Protein AF-A0A7D9L7Z2-F1 (afdb_monomer)

Structure (mmCIF, N/CA/C/O backbone):
data_AF-A0A7D9L7Z2-F1
#
_entry.id   AF-A0A7D9L7Z2-F1
#
loop_
_atom_site.group_PDB
_atom_site.id
_atom_site.type_symbol
_atom_site.label_atom_id
_atom_site.label_alt_id
_atom_site.label_comp_id
_atom_site.label_asym_id
_atom_site.label_entity_id
_atom_site.label_seq_id
_atom_site.pdbx_PDB_ins_code
_atom_site.Cartn_x
_atom_site.Cartn_y
_atom_site.Cartn_z
_atom_site.occupancy
_atom_site.B_iso_or_equiv
_atom_site.auth_seq_id
_atom_site.auth_comp_id
_atom_site.auth_asym_id
_atom_site.auth_atom_id
_atom_site.pdbx_PDB_model_num
ATOM 1 N N . MET A 1 1 ? 22.875 21.303 15.579 1.00 35.09 1 MET A N 1
ATOM 2 C CA . MET A 1 1 ? 21.428 21.512 15.367 1.00 35.09 1 MET A CA 1
ATOM 3 C C . MET A 1 1 ? 21.278 22.725 14.475 1.00 35.09 1 MET A C 1
ATOM 5 O O . MET A 1 1 ? 21.420 23.840 14.956 1.00 35.09 1 MET A O 1
ATOM 9 N N . THR A 1 2 ? 21.078 22.520 13.179 1.00 34.00 2 THR A N 1
ATOM 10 C CA . THR A 1 2 ? 20.912 23.630 12.236 1.00 34.00 2 THR A CA 1
ATOM 11 C C . THR A 1 2 ? 19.645 23.336 11.456 1.00 34.00 2 THR A C 1
ATOM 13 O O . THR A 1 2 ? 19.626 22.462 10.597 1.00 34.00 2 THR A O 1
ATOM 16 N N . GLY A 1 3 ? 18.554 23.972 11.881 1.00 37.78 3 GLY A N 1
ATOM 17 C CA . GLY A 1 3 ? 17.238 23.815 11.277 1.00 37.78 3 GLY A CA 1
ATOM 18 C C . GLY A 1 3 ? 17.147 24.556 9.948 1.00 37.78 3 GLY A C 1
ATOM 19 O O . GLY A 1 3 ? 17.642 25.677 9.816 1.00 37.78 3 GLY A O 1
ATOM 20 N N . CYS A 1 4 ? 16.482 23.945 8.972 1.00 34.59 4 CYS A N 1
ATOM 21 C CA . CYS A 1 4 ? 16.077 24.620 7.747 1.00 34.59 4 CYS A CA 1
ATOM 22 C C . CYS A 1 4 ? 14.841 25.483 8.037 1.00 34.59 4 CYS A C 1
ATOM 24 O O . CYS A 1 4 ? 13.810 24.984 8.482 1.00 34.59 4 CYS A O 1
ATOM 26 N N . ARG A 1 5 ? 14.951 26.793 7.794 1.00 38.19 5 ARG A N 1
ATOM 27 C CA . ARG A 1 5 ? 13.814 27.720 7.757 1.00 38.19 5 ARG A CA 1
ATOM 28 C C . ARG A 1 5 ? 13.216 27.714 6.350 1.00 38.19 5 ARG A C 1
ATOM 30 O O . ARG A 1 5 ? 13.939 27.985 5.396 1.00 38.19 5 ARG A O 1
ATOM 37 N N . CYS A 1 6 ? 11.907 27.502 6.230 1.00 38.59 6 CYS A N 1
ATOM 38 C CA . CYS A 1 6 ? 11.168 27.855 5.017 1.00 38.59 6 CYS A CA 1
ATOM 39 C C . CYS A 1 6 ? 10.891 29.365 5.013 1.00 38.59 6 CYS A C 1
ATOM 41 O O . CYS A 1 6 ? 10.241 29.894 5.915 1.00 38.59 6 CYS A O 1
ATOM 43 N N . GLY A 1 7 ? 11.437 30.062 4.015 1.00 36.97 7 GLY A N 1
ATOM 44 C CA . GLY A 1 7 ? 11.162 31.468 3.737 1.00 36.97 7 GLY A CA 1
ATOM 45 C C . GLY A 1 7 ? 9.843 31.643 2.981 1.00 36.97 7 GLY A C 1
ATOM 46 O O . GLY A 1 7 ? 9.489 30.834 2.131 1.00 36.97 7 GLY A O 1
ATOM 47 N N . SER A 1 8 ? 9.129 32.711 3.329 1.00 38.28 8 SER A N 1
ATOM 48 C CA . SER A 1 8 ? 7.791 33.082 2.860 1.00 38.28 8 SER A CA 1
ATOM 49 C C . SER A 1 8 ? 7.693 33.248 1.334 1.00 38.28 8 SER A C 1
ATOM 51 O O . SER A 1 8 ? 8.511 33.945 0.728 1.00 38.28 8 SER A O 1
ATOM 53 N N . ALA A 1 9 ? 6.667 32.646 0.723 1.00 42.50 9 ALA A N 1
ATOM 54 C CA . ALA A 1 9 ? 6.388 32.716 -0.708 1.00 42.50 9 ALA A CA 1
ATOM 55 C C . ALA A 1 9 ? 5.864 34.107 -1.105 1.00 42.50 9 ALA A C 1
ATOM 57 O O . ALA A 1 9 ? 4.805 34.540 -0.651 1.00 42.50 9 ALA A O 1
ATOM 58 N N . LYS A 1 10 ? 6.584 34.807 -1.989 1.00 42.03 10 LYS A N 1
ATOM 59 C CA . LYS A 1 10 ? 6.021 35.924 -2.758 1.00 42.03 10 LYS A CA 1
ATOM 60 C C . LYS A 1 10 ? 5.568 35.387 -4.108 1.00 42.03 10 LYS A C 1
ATOM 62 O O . LYS A 1 10 ? 6.365 34.800 -4.835 1.00 42.03 10 LYS A O 1
ATOM 67 N N . GLY A 1 11 ? 4.280 35.568 -4.392 1.00 48.88 11 GLY A N 1
ATOM 68 C CA . GLY A 1 11 ? 3.628 35.098 -5.607 1.00 48.88 11 GLY A CA 1
ATOM 69 C C . GLY A 1 11 ? 4.316 35.625 -6.860 1.00 48.88 11 GLY A C 1
ATOM 70 O O . GLY A 1 11 ? 4.464 36.834 -7.037 1.00 48.88 11 GLY A O 1
ATOM 71 N N . LEU A 1 12 ? 4.713 34.696 -7.724 1.00 37.06 12 LEU A N 1
ATOM 72 C CA . LEU A 1 12 ? 5.156 34.972 -9.078 1.00 37.06 12 LEU A CA 1
ATOM 73 C C . LEU A 1 12 ? 4.283 34.127 -10.004 1.00 37.06 12 LEU A C 1
ATOM 75 O O . LEU A 1 12 ? 4.432 32.910 -10.085 1.00 37.06 12 LEU A O 1
ATOM 79 N N . THR A 1 13 ? 3.312 34.769 -10.648 1.00 49.19 13 THR A N 1
ATOM 80 C CA . THR A 1 13 ? 2.509 34.164 -11.713 1.00 49.19 13 THR A CA 1
ATOM 81 C C . THR A 1 13 ? 3.434 33.808 -12.874 1.00 49.19 13 THR A C 1
ATOM 83 O O . THR A 1 13 ? 3.922 34.702 -13.566 1.00 49.19 13 THR A O 1
ATOM 86 N N . LEU A 1 14 ? 3.701 32.513 -13.059 1.00 42.62 14 LEU A N 1
ATOM 87 C CA . LEU A 1 14 ? 4.514 31.970 -14.148 1.00 42.62 14 LEU A CA 1
ATOM 88 C C . LEU A 1 14 ? 3.607 31.275 -15.18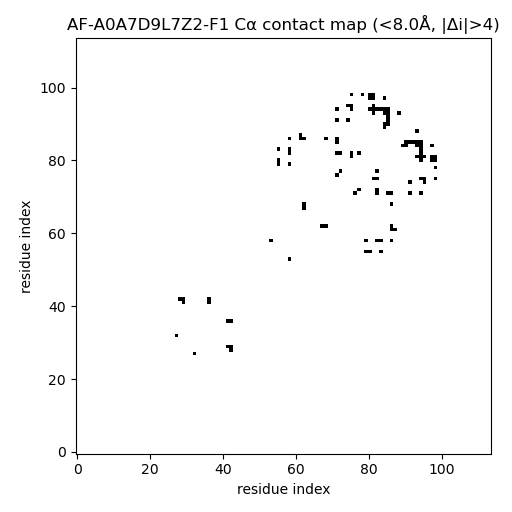3 1.00 42.62 14 LEU A C 1
ATOM 90 O O . LEU A 1 14 ? 2.632 30.628 -14.796 1.00 42.62 14 LEU A O 1
ATOM 94 N N . PRO A 1 15 ? 3.886 31.433 -16.491 1.00 42.53 15 PRO A N 1
ATOM 95 C CA . PRO A 1 15 ? 3.057 30.899 -17.567 1.00 42.53 15 PRO A CA 1
ATOM 96 C C . PRO A 1 15 ? 3.027 29.362 -17.563 1.00 42.53 15 PRO A C 1
ATOM 98 O O . PRO A 1 15 ? 3.997 28.699 -17.198 1.00 42.53 15 PRO A O 1
ATOM 101 N N . ILE A 1 16 ? 1.893 28.819 -18.013 1.00 50.72 16 ILE A N 1
ATOM 102 C CA . ILE A 1 16 ? 1.424 27.422 -17.896 1.00 50.72 16 ILE A CA 1
ATOM 103 C C . ILE A 1 16 ? 2.391 26.378 -18.511 1.00 50.72 16 ILE A C 1
ATOM 105 O O . ILE A 1 16 ? 2.262 25.183 -18.276 1.00 50.72 16 ILE A O 1
ATOM 109 N N . THR A 1 17 ? 3.430 26.794 -19.238 1.00 44.72 17 THR A N 1
ATOM 110 C CA . THR A 1 17 ? 4.482 25.901 -19.756 1.00 44.72 17 THR A CA 1
ATOM 111 C C . THR A 1 17 ? 5.484 25.424 -18.694 1.00 44.72 17 THR A C 1
ATOM 113 O O . THR A 1 17 ? 6.249 24.501 -18.960 1.00 44.72 17 THR A O 1
ATOM 116 N N . LEU A 1 18 ? 5.499 26.015 -17.491 1.00 43.41 18 LEU A N 1
ATOM 117 C CA . LEU A 1 18 ? 6.440 25.665 -16.414 1.00 43.41 18 LEU A CA 1
ATOM 118 C C . LEU A 1 18 ? 5.965 24.512 -15.506 1.00 43.41 18 LEU A C 1
ATOM 120 O O . LEU A 1 18 ? 6.630 24.193 -14.525 1.00 43.41 18 LEU A O 1
ATOM 124 N N . SER A 1 19 ? 4.837 23.863 -15.797 1.00 43.66 19 SER A N 1
ATOM 125 C CA . SER A 1 19 ? 4.368 22.727 -14.986 1.00 43.66 19 SER A CA 1
ATOM 126 C C . SER A 1 19 ? 5.223 21.467 -15.177 1.00 43.66 19 SER A C 1
ATOM 128 O O . SER A 1 19 ? 5.326 20.654 -14.266 1.00 43.66 19 SER A O 1
ATOM 130 N N . VAL A 1 20 ? 5.882 21.316 -16.332 1.00 43.09 20 VAL A N 1
ATOM 131 C CA . VAL A 1 20 ? 6.665 20.108 -16.663 1.00 43.09 20 VAL A CA 1
ATOM 132 C C . VAL A 1 20 ? 8.081 20.149 -16.070 1.00 43.09 20 VAL A C 1
ATOM 134 O O . VAL A 1 20 ? 8.654 19.115 -15.741 1.00 43.09 20 VAL A O 1
ATOM 137 N N . GLN A 1 21 ? 8.653 21.340 -15.865 1.00 44.97 21 GLN A N 1
ATOM 138 C CA . GLN A 1 21 ? 10.061 21.473 -15.469 1.00 44.97 21 GLN A CA 1
ATOM 139 C C . GLN A 1 21 ? 10.317 21.172 -13.980 1.00 44.97 21 GLN A C 1
ATOM 141 O O . GLN A 1 21 ? 11.461 20.927 -13.598 1.00 44.97 21 GLN A O 1
ATOM 146 N N . LEU A 1 22 ? 9.278 21.162 -13.137 1.00 46.09 22 LEU A N 1
ATOM 147 C CA . LEU A 1 22 ? 9.422 20.897 -11.700 1.00 46.09 22 LEU A CA 1
ATOM 148 C C . LEU A 1 22 ? 9.506 19.392 -11.364 1.00 46.09 22 LEU A C 1
ATOM 150 O O . LEU A 1 22 ? 9.950 19.042 -10.275 1.00 46.09 22 LEU A O 1
ATOM 154 N N . MET A 1 23 ? 9.158 18.502 -12.301 1.00 49.66 23 MET A N 1
ATOM 155 C CA . MET A 1 23 ? 9.101 17.048 -12.067 1.00 49.66 23 MET A CA 1
ATOM 156 C C . MET A 1 23 ? 10.459 16.332 -12.214 1.00 49.66 23 MET A C 1
ATOM 158 O O . MET A 1 23 ? 10.597 15.182 -11.813 1.00 49.66 23 MET A O 1
ATOM 162 N N . LEU A 1 24 ? 11.494 16.994 -12.748 1.00 55.66 24 LEU A N 1
ATOM 163 C CA . LEU A 1 24 ? 12.791 16.356 -13.041 1.00 55.66 24 LEU A CA 1
ATOM 164 C C . LEU A 1 24 ? 13.822 16.431 -11.902 1.00 55.66 24 LEU A C 1
ATOM 166 O O . LEU A 1 24 ? 14.843 15.752 -11.964 1.00 55.66 24 LEU A O 1
ATOM 170 N N . ALA A 1 25 ? 13.588 17.225 -10.854 1.00 58.09 25 ALA A N 1
ATOM 171 C CA . ALA A 1 25 ? 14.572 17.411 -9.780 1.00 58.09 25 ALA A CA 1
ATOM 172 C C . ALA A 1 25 ? 14.662 16.226 -8.791 1.00 58.09 25 ALA A C 1
ATOM 174 O O . ALA A 1 25 ? 15.616 16.155 -8.019 1.00 58.09 25 ALA A O 1
ATOM 175 N N . GLY A 1 26 ? 13.687 15.308 -8.802 1.00 58.22 26 GLY A N 1
ATOM 176 C CA . GLY A 1 26 ? 13.651 14.120 -7.935 1.00 58.22 26 GLY A CA 1
ATOM 177 C C . GLY A 1 26 ? 14.171 12.833 -8.584 1.00 58.22 26 GLY A C 1
ATOM 178 O O . GLY A 1 26 ? 14.243 11.802 -7.919 1.00 58.22 26 GLY A O 1
ATOM 179 N N . ILE A 1 27 ? 14.524 12.872 -9.871 1.00 67.00 27 ILE A N 1
ATOM 180 C CA . ILE A 1 27 ? 14.927 11.688 -10.630 1.00 67.00 27 ILE A CA 1
ATOM 181 C C . ILE A 1 27 ? 16.422 11.416 -10.404 1.00 67.00 27 ILE A C 1
ATOM 183 O O . ILE A 1 27 ? 17.270 12.272 -10.652 1.00 67.00 27 ILE A O 1
ATOM 187 N N . VAL A 1 28 ? 16.761 10.215 -9.927 1.00 68.31 28 VAL A N 1
ATOM 188 C CA . VAL A 1 28 ? 18.157 9.808 -9.701 1.00 68.31 28 VAL A CA 1
ATOM 189 C C . VAL A 1 28 ? 18.774 9.297 -11.003 1.00 68.31 28 VAL A C 1
ATOM 191 O O . VAL A 1 28 ? 18.259 8.372 -11.618 1.00 68.31 28 VAL A O 1
ATOM 194 N N . GLU A 1 29 ? 19.911 9.861 -11.407 1.00 69.62 29 GLU A N 1
ATOM 195 C CA . GLU A 1 29 ? 20.669 9.386 -12.571 1.00 69.62 29 GLU A CA 1
ATOM 196 C C . GLU A 1 29 ? 21.353 8.035 -12.298 1.00 69.62 29 GLU A C 1
ATOM 198 O O . GLU A 1 29 ? 21.818 7.766 -11.186 1.00 69.62 29 GLU A O 1
ATOM 203 N N . ARG A 1 30 ? 21.511 7.206 -13.342 1.00 66.50 30 ARG A N 1
ATOM 204 C CA . ARG A 1 30 ? 22.135 5.868 -13.272 1.00 66.50 30 ARG A CA 1
ATOM 205 C C . ARG A 1 30 ? 23.490 5.841 -12.542 1.00 66.50 30 ARG A C 1
ATOM 207 O O . ARG A 1 30 ? 23.795 4.874 -11.858 1.00 66.50 30 ARG A O 1
ATOM 214 N N . ASN A 1 31 ? 24.317 6.873 -12.693 1.00 71.75 31 ASN A N 1
ATOM 215 C CA . ASN A 1 31 ? 25.647 6.957 -12.070 1.00 71.75 31 ASN A CA 1
ATOM 216 C C . ASN A 1 31 ? 25.633 7.521 -10.635 1.00 71.75 31 ASN A C 1
ATOM 218 O O . ASN A 1 31 ? 26.686 7.585 -10.005 1.00 71.75 31 ASN A O 1
ATOM 222 N N . LYS A 1 32 ? 24.468 7.942 -10.129 1.00 74.50 32 LYS A N 1
ATOM 223 C CA . LYS A 1 32 ? 24.270 8.494 -8.777 1.00 74.50 32 LYS A CA 1
ATOM 224 C C . LYS A 1 32 ? 23.402 7.600 -7.890 1.00 74.50 32 LYS A C 1
ATOM 226 O O . LYS A 1 32 ? 23.285 7.865 -6.697 1.00 74.50 32 LYS A O 1
ATOM 231 N N . THR A 1 33 ? 22.787 6.561 -8.453 1.00 72.94 33 THR A N 1
ATOM 232 C CA . THR A 1 33 ? 21.989 5.592 -7.697 1.00 72.94 33 THR A CA 1
ATOM 233 C C . THR A 1 33 ? 22.877 4.598 -6.944 1.00 72.94 33 THR A C 1
ATOM 235 O O . THR A 1 33 ? 23.866 4.099 -7.474 1.00 72.94 33 THR A O 1
ATOM 238 N N . LEU A 1 34 ? 22.503 4.309 -5.692 1.00 83.31 34 LEU A N 1
ATOM 239 C CA . LEU A 1 34 ? 23.123 3.280 -4.850 1.00 83.31 34 LEU A CA 1
ATOM 240 C C . LEU A 1 34 ? 22.638 1.860 -5.214 1.00 83.31 34 LEU A C 1
ATOM 242 O O . LEU A 1 34 ? 23.172 0.872 -4.711 1.00 83.31 34 LEU A O 1
ATOM 246 N N . PHE A 1 35 ? 21.613 1.743 -6.064 1.00 81.31 35 PHE A N 1
ATOM 247 C CA . PHE A 1 35 ? 21.025 0.459 -6.429 1.00 81.31 35 PHE A CA 1
ATOM 248 C C . PHE A 1 35 ? 21.951 -0.339 -7.352 1.00 81.31 35 PHE A C 1
ATOM 250 O O . PHE A 1 35 ? 22.520 0.184 -8.311 1.00 81.31 35 PHE A O 1
ATOM 257 N N . THR A 1 36 ? 22.070 -1.635 -7.064 1.00 85.06 36 THR A N 1
ATOM 258 C CA . THR A 1 36 ? 22.733 -2.611 -7.934 1.00 85.06 36 THR A CA 1
ATOM 259 C C . THR A 1 36 ? 21.667 -3.443 -8.634 1.00 85.06 36 THR A C 1
ATOM 261 O O . THR A 1 36 ? 20.656 -3.801 -8.030 1.00 85.06 36 THR A O 1
ATOM 264 N N . TYR A 1 37 ? 21.877 -3.720 -9.917 1.00 84.62 37 TYR A N 1
ATOM 265 C CA . 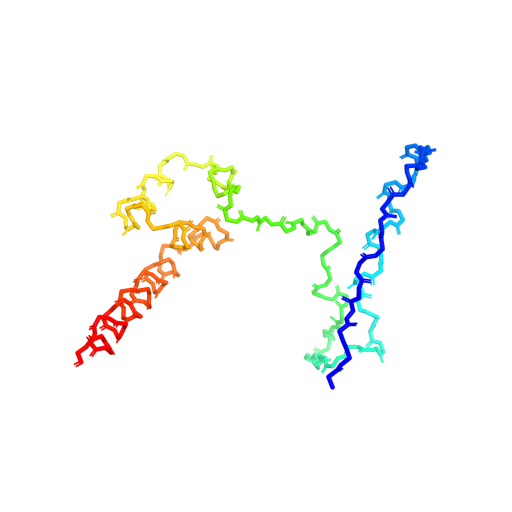TYR A 1 37 ? 20.901 -4.393 -10.773 1.00 84.62 37 TYR A CA 1
ATOM 266 C C . TYR A 1 37 ? 21.409 -5.771 -11.181 1.00 84.62 37 TYR A C 1
ATOM 268 O O . TYR A 1 37 ? 22.618 -6.031 -11.160 1.00 84.62 37 TYR A O 1
ATOM 276 N N . ARG A 1 38 ? 20.492 -6.669 -11.557 1.00 91.25 38 ARG A N 1
ATOM 277 C CA . ARG A 1 38 ? 20.888 -7.964 -12.113 1.00 91.25 38 ARG A CA 1
ATOM 278 C C . ARG A 1 38 ? 21.538 -7.765 -13.479 1.00 91.25 38 ARG A C 1
ATOM 280 O O . ARG A 1 38 ? 21.419 -6.720 -14.116 1.00 91.25 38 ARG A O 1
ATOM 287 N N . ILE A 1 39 ? 22.231 -8.796 -13.948 1.00 91.88 39 ILE A N 1
ATOM 288 C CA . ILE A 1 39 ? 22.822 -8.792 -15.288 1.00 91.88 39 ILE A CA 1
ATOM 289 C C . ILE A 1 39 ? 21.711 -8.582 -16.324 1.00 91.88 39 ILE A C 1
ATOM 291 O O . ILE A 1 39 ? 20.747 -9.340 -16.358 1.00 91.88 39 ILE A O 1
ATOM 295 N N . GLY A 1 40 ? 21.874 -7.562 -17.168 1.00 90.88 40 GLY A N 1
ATOM 296 C CA . GLY A 1 40 ? 20.897 -7.185 -18.193 1.00 90.88 40 GLY A CA 1
ATOM 297 C C . GLY A 1 40 ? 19.831 -6.188 -17.729 1.00 90.88 40 GLY A C 1
ATOM 298 O O . GLY A 1 40 ? 19.123 -5.651 -18.574 1.00 90.88 40 GLY A O 1
ATOM 299 N N . GLU A 1 41 ? 19.750 -5.887 -16.432 1.00 89.75 41 GLU A N 1
ATOM 300 C CA . GLU A 1 41 ? 18.872 -4.853 -15.882 1.00 89.75 41 GLU A CA 1
ATOM 301 C C . GLU A 1 41 ? 19.658 -3.565 -15.605 1.00 89.75 41 GLU A C 1
ATOM 303 O O . GLU A 1 41 ? 20.867 -3.572 -15.349 1.00 89.75 41 GLU A O 1
ATOM 308 N N . SER A 1 42 ? 18.969 -2.431 -15.655 1.00 85.56 42 SER A N 1
ATOM 309 C CA . SER A 1 42 ? 19.535 -1.128 -15.321 1.00 85.56 42 SER A CA 1
ATOM 310 C C . SER A 1 42 ? 18.492 -0.248 -14.639 1.00 85.56 42 SER A C 1
ATOM 312 O O . SER A 1 42 ? 17.335 -0.628 -14.492 1.00 85.56 42 SER A O 1
ATOM 314 N N . TYR A 1 43 ? 18.900 0.964 -14.269 1.00 84.06 43 TYR A N 1
ATOM 315 C CA . TYR A 1 43 ? 17.988 2.029 -13.856 1.00 84.06 43 TYR A CA 1
ATOM 316 C C . TYR A 1 43 ? 16.766 2.170 -14.785 1.00 84.06 43 TYR A C 1
ATOM 318 O O . TYR A 1 43 ? 15.641 2.262 -14.306 1.00 84.06 43 TYR A O 1
ATOM 326 N N . ASP A 1 44 ? 16.977 2.098 -16.101 1.00 86.69 44 ASP A N 1
ATOM 327 C CA . ASP A 1 44 ? 15.908 2.257 -17.092 1.00 86.69 44 ASP A CA 1
ATOM 328 C C . ASP A 1 44 ? 14.908 1.089 -17.072 1.00 86.69 44 ASP A C 1
ATOM 330 O O . ASP A 1 44 ? 13.784 1.239 -17.532 1.00 86.69 44 ASP A O 1
ATOM 334 N N . SER A 1 45 ? 15.288 -0.070 -16.522 1.00 89.12 45 SER A N 1
ATOM 335 C CA . SER A 1 45 ? 14.394 -1.227 -16.368 1.00 89.12 45 SER A CA 1
ATOM 336 C C . SER A 1 45 ? 13.328 -1.026 -15.289 1.00 89.12 45 SER A C 1
ATOM 338 O O . SER A 1 45 ? 12.335 -1.747 -15.282 1.00 89.12 45 SER A O 1
ATOM 340 N N . PHE A 1 46 ? 13.540 -0.077 -14.375 1.00 86.44 46 PHE A N 1
ATOM 341 C CA . PHE A 1 46 ? 12.651 0.199 -13.242 1.00 8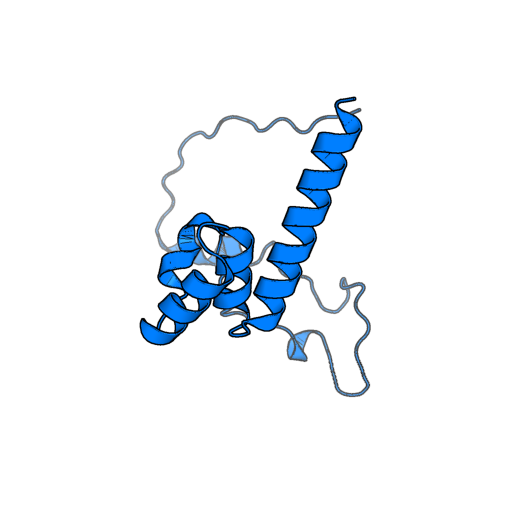6.44 46 PHE A CA 1
ATOM 342 C C . PHE A 1 46 ? 12.149 1.647 -13.226 1.00 86.44 46 PHE A C 1
ATOM 344 O O . PHE A 1 46 ? 11.430 2.036 -12.308 1.00 86.44 46 PHE A O 1
ATOM 351 N N . LEU A 1 47 ? 12.544 2.452 -14.215 1.00 86.19 47 LEU A N 1
ATOM 352 C CA . LEU A 1 47 ? 12.064 3.812 -14.373 1.00 86.19 47 LEU A CA 1
ATOM 353 C C . LEU A 1 47 ? 10.673 3.792 -15.006 1.00 86.19 47 LEU A C 1
ATOM 355 O O . LEU A 1 47 ? 10.519 3.415 -16.164 1.00 86.19 47 LEU A O 1
ATOM 359 N N . ASP A 1 48 ? 9.693 4.279 -14.259 1.00 87.19 48 ASP A N 1
ATOM 360 C CA . ASP A 1 48 ? 8.370 4.609 -14.771 1.00 87.19 48 ASP A CA 1
ATOM 361 C C . ASP A 1 48 ? 8.195 6.131 -14.709 1.00 87.19 48 ASP A C 1
ATOM 363 O O . ASP A 1 48 ? 8.136 6.718 -13.627 1.00 87.19 48 ASP A O 1
ATOM 367 N N . LEU A 1 49 ? 8.196 6.778 -15.877 1.00 87.38 49 LEU A N 1
ATOM 368 C CA . LEU A 1 49 ? 8.056 8.233 -15.993 1.00 87.38 49 LEU A CA 1
ATOM 369 C C . LEU A 1 49 ? 6.610 8.706 -15.812 1.00 87.38 49 LEU A C 1
ATOM 371 O O . LEU A 1 49 ? 6.401 9.884 -15.528 1.00 87.38 49 LEU A O 1
ATOM 375 N N . ASP A 1 50 ? 5.643 7.802 -15.956 1.00 87.81 50 ASP A N 1
ATOM 376 C CA . ASP A 1 50 ? 4.219 8.097 -15.809 1.00 87.81 50 ASP A CA 1
ATOM 377 C C . ASP A 1 50 ? 3.725 7.800 -14.382 1.00 87.81 50 ASP A C 1
ATOM 379 O O . ASP A 1 50 ? 2.563 8.053 -14.044 1.00 87.81 50 ASP A O 1
ATOM 383 N N . PHE A 1 51 ? 4.616 7.306 -13.513 1.00 84.38 51 PHE A N 1
ATOM 384 C CA . PHE A 1 51 ? 4.311 7.046 -12.115 1.00 84.38 51 PHE A CA 1
ATOM 385 C C . PHE A 1 51 ? 3.837 8.320 -11.410 1.00 84.38 51 PHE A C 1
ATOM 387 O O . PHE A 1 51 ? 4.581 9.288 -11.230 1.00 84.38 51 PHE A O 1
ATOM 394 N N . THR A 1 52 ? 2.590 8.286 -10.948 1.00 83.50 52 THR A N 1
ATOM 395 C CA . THR A 1 52 ? 1.987 9.350 -10.147 1.00 83.50 52 THR A CA 1
ATOM 396 C C . THR A 1 52 ? 1.768 8.821 -8.731 1.00 83.50 52 THR A C 1
ATOM 398 O O . THR A 1 52 ? 1.015 7.860 -8.562 1.00 83.50 52 THR A O 1
ATOM 401 N N . PRO A 1 53 ? 2.422 9.396 -7.705 1.00 83.38 53 PRO A N 1
ATOM 402 C CA . PRO A 1 53 ? 2.215 8.967 -6.331 1.00 83.38 53 PRO A CA 1
ATOM 403 C C . PRO A 1 53 ? 0.785 9.284 -5.898 1.00 83.38 53 PRO A C 1
ATOM 405 O O . PRO A 1 53 ? 0.264 10.354 -6.206 1.00 83.38 53 PRO A O 1
ATOM 408 N N . VAL A 1 54 ? 0.184 8.363 -5.150 1.00 87.81 54 VAL A N 1
ATOM 409 C CA . VAL A 1 54 ? -1.146 8.540 -4.564 1.00 87.81 54 VAL A CA 1
ATOM 410 C C . VAL A 1 54 ? -1.022 8.511 -3.050 1.00 87.81 54 VAL A C 1
ATOM 412 O O . VAL A 1 54 ? -0.210 7.765 -2.497 1.00 87.81 54 VAL A O 1
ATOM 415 N N . PHE A 1 55 ? -1.804 9.349 -2.380 1.00 89.50 55 PHE A N 1
ATOM 416 C CA . PHE A 1 55 ? -1.749 9.533 -0.935 1.00 89.50 55 PHE A CA 1
ATOM 417 C C . PHE A 1 55 ? -2.962 8.906 -0.232 1.00 89.50 55 PHE A C 1
ATOM 419 O O . PHE A 1 55 ? -3.982 8.589 -0.843 1.00 89.50 55 PHE A O 1
ATOM 426 N N . LEU A 1 56 ? -2.849 8.711 1.084 1.00 89.88 56 LEU A N 1
ATOM 427 C CA . LEU A 1 56 ? -3.869 8.065 1.925 1.00 89.88 56 LEU A CA 1
ATOM 428 C C . LEU A 1 56 ? -5.241 8.758 1.885 1.00 89.88 56 LEU A C 1
ATOM 430 O O . LEU A 1 56 ? -6.285 8.117 2.054 1.00 89.88 56 LEU A O 1
ATOM 434 N N . ASP A 1 57 ? -5.275 10.068 1.676 1.00 89.06 57 ASP A N 1
ATOM 435 C CA . ASP A 1 57 ? -6.506 10.837 1.521 1.00 89.06 57 ASP A CA 1
ATOM 436 C C . ASP A 1 57 ? -7.231 10.564 0.200 1.00 89.06 57 ASP A C 1
ATOM 438 O O . ASP A 1 57 ? -8.455 10.677 0.148 1.00 89.06 57 ASP A O 1
ATOM 442 N N . GLU A 1 58 ? -6.510 10.080 -0.806 1.00 87.69 58 GLU A N 1
ATOM 443 C CA . GLU A 1 58 ? -7.024 9.731 -2.129 1.00 87.69 58 GLU A CA 1
ATOM 444 C C . GLU A 1 58 ? -7.435 8.252 -2.246 1.00 87.69 58 GLU A C 1
ATOM 446 O O . GLU A 1 58 ? -7.884 7.821 -3.299 1.00 87.69 58 GLU A O 1
ATOM 451 N N . THR A 1 59 ? -7.369 7.463 -1.166 1.00 86.31 59 THR A N 1
ATOM 452 C CA . THR A 1 59 ? -7.643 6.007 -1.183 1.00 86.31 59 THR A CA 1
ATOM 453 C C . THR A 1 59 ? -8.947 5.613 -1.893 1.00 86.31 59 THR A C 1
ATOM 455 O O . THR A 1 59 ? -8.998 4.599 -2.582 1.00 86.31 59 THR A O 1
ATOM 458 N N . ALA A 1 60 ? -10.009 6.411 -1.762 1.00 81.88 60 ALA A N 1
ATOM 459 C CA . ALA A 1 60 ? -11.295 6.111 -2.392 1.00 81.88 60 ALA A CA 1
ATOM 460 C C . ALA A 1 60 ? -11.248 6.157 -3.933 1.00 81.88 60 ALA A C 1
ATOM 462 O O . ALA A 1 60 ? -12.012 5.448 -4.578 1.00 81.88 60 ALA A O 1
ATOM 463 N N . SER A 1 61 ? -10.362 6.961 -4.533 1.00 87.69 61 SER A N 1
ATOM 464 C CA . SER A 1 61 ? -10.227 7.051 -5.995 1.00 87.69 61 SER A CA 1
ATOM 465 C C . SER A 1 61 ? -9.444 5.878 -6.595 1.00 87.69 61 SER A C 1
ATOM 467 O O . SER A 1 61 ? -9.519 5.645 -7.801 1.00 87.69 61 SER A O 1
ATOM 469 N N . LEU A 1 62 ? -8.722 5.122 -5.760 1.00 89.19 62 LEU A N 1
ATOM 470 C CA . LEU A 1 62 ? -7.919 3.973 -6.176 1.00 89.19 62 LEU A CA 1
ATOM 471 C C . LEU A 1 62 ? -8.76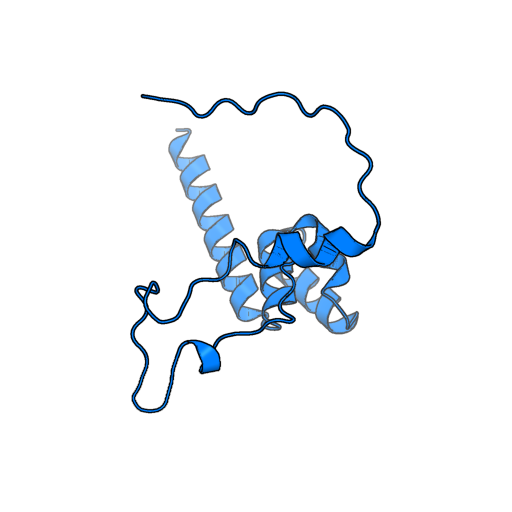3 2.724 -6.459 1.00 89.19 62 LEU A C 1
ATOM 473 O O . LEU A 1 62 ? -8.356 1.854 -7.231 1.00 89.19 62 LEU A O 1
ATOM 477 N N . PHE A 1 63 ? -9.954 2.625 -5.866 1.00 89.81 63 PHE A N 1
ATOM 478 C CA . PHE A 1 63 ? -10.857 1.509 -6.109 1.00 89.81 63 PHE A CA 1
ATOM 479 C C . PHE A 1 63 ? -11.649 1.720 -7.401 1.00 89.81 63 PHE A C 1
ATOM 481 O O . PHE A 1 63 ? -12.655 2.420 -7.448 1.00 89.81 63 PHE A O 1
ATOM 488 N N . SER A 1 64 ? -11.214 1.059 -8.472 1.00 83.50 64 SER A N 1
ATOM 489 C CA . SER A 1 64 ? -11.933 1.050 -9.755 1.00 83.50 64 SER A CA 1
ATOM 490 C C . SER A 1 64 ? -13.118 0.074 -9.791 1.00 83.50 64 SER A C 1
ATOM 492 O O . SER A 1 64 ? -13.982 0.178 -10.661 1.00 83.50 64 SER A O 1
ATOM 494 N N . ASN A 1 65 ? -13.175 -0.878 -8.854 1.00 91.44 65 ASN A N 1
ATOM 495 C CA . ASN A 1 65 ? -14.199 -1.916 -8.772 1.00 91.44 65 ASN A CA 1
ATOM 496 C C . ASN A 1 65 ? -14.888 -1.877 -7.402 1.00 91.44 65 ASN A C 1
ATOM 498 O O . ASN A 1 65 ? -14.257 -2.143 -6.381 1.00 91.44 65 ASN A O 1
ATOM 502 N N . SER A 1 66 ? -16.197 -1.621 -7.398 1.00 91.19 66 SER A N 1
ATOM 503 C CA . SER A 1 66 ? -17.004 -1.518 -6.175 1.00 91.19 66 SER A CA 1
ATOM 504 C C . SER A 1 66 ? -17.098 -2.822 -5.379 1.00 91.19 66 SER A C 1
ATOM 506 O O . SER A 1 66 ? -17.249 -2.790 -4.163 1.00 91.19 66 SER A O 1
ATOM 508 N N . THR A 1 67 ? -16.993 -3.978 -6.040 1.00 94.56 67 THR A N 1
ATOM 509 C CA . THR A 1 67 ? -16.984 -5.283 -5.362 1.00 94.56 67 THR A CA 1
ATOM 510 C C . THR A 1 67 ? -15.673 -5.482 -4.610 1.00 94.56 67 THR A C 1
ATOM 512 O O . THR A 1 67 ? -15.688 -5.899 -3.457 1.00 94.56 67 THR A O 1
ATOM 515 N N . PHE A 1 68 ? -14.547 -5.127 -5.234 1.00 94.38 68 PHE A N 1
ATOM 516 C CA . PHE A 1 68 ? -13.236 -5.211 -4.590 1.00 94.38 68 PHE A CA 1
ATOM 517 C C . PHE A 1 68 ? -13.086 -4.186 -3.459 1.00 94.38 68 PHE A C 1
ATOM 519 O O . PHE A 1 68 ? -12.516 -4.489 -2.417 1.00 94.38 68 PHE A O 1
ATOM 526 N N . GLU A 1 69 ? -13.658 -2.991 -3.626 1.00 94.62 69 GLU A N 1
ATOM 527 C CA . GLU A 1 69 ? -13.742 -2.002 -2.549 1.00 94.62 69 GLU A CA 1
ATOM 528 C C . GLU A 1 69 ? -14.519 -2.537 -1.343 1.00 94.62 69 GLU A C 1
ATOM 530 O O . GLU A 1 69 ? -14.113 -2.330 -0.200 1.00 94.62 69 GLU A O 1
ATOM 535 N N . GLN A 1 70 ? -15.631 -3.236 -1.584 1.00 96.00 70 GLN A N 1
ATOM 536 C CA . GLN A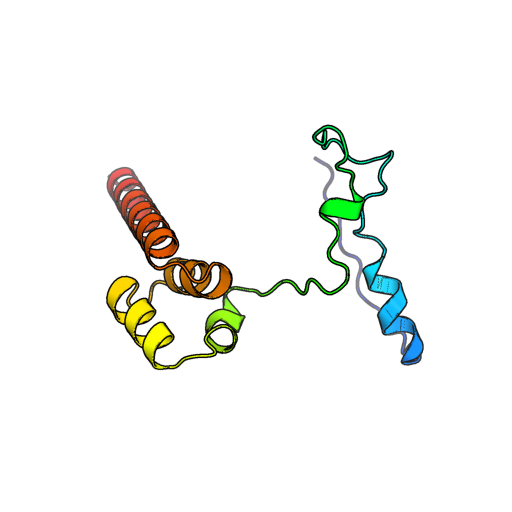 1 70 ? -16.416 -3.815 -0.503 1.00 96.00 70 GLN A CA 1
ATOM 537 C C . GLN A 1 70 ? -15.663 -4.951 0.197 1.00 96.00 70 GLN A C 1
ATOM 539 O O . GLN A 1 70 ? -15.637 -4.975 1.420 1.00 96.00 70 GLN A O 1
ATOM 544 N N . GLU A 1 71 ? -14.980 -5.824 -0.547 1.00 95.69 71 GLU A N 1
ATOM 545 C CA . GLU A 1 71 ? -14.116 -6.862 0.037 1.00 95.69 71 GLU A CA 1
ATOM 546 C C . GLU A 1 71 ? -13.022 -6.245 0.923 1.00 95.69 71 GLU A C 1
ATOM 548 O O . GLU A 1 71 ? -12.800 -6.682 2.052 1.00 95.69 71 GLU A O 1
ATOM 553 N N . ALA A 1 72 ? -12.381 -5.174 0.449 1.00 96.62 72 ALA A N 1
ATOM 554 C CA . ALA A 1 72 ? -11.384 -4.447 1.224 1.00 96.62 72 ALA A CA 1
ATOM 555 C C . ALA A 1 72 ? -11.980 -3.860 2.515 1.00 96.62 72 ALA A C 1
ATOM 557 O O . ALA A 1 72 ? -11.354 -3.931 3.572 1.00 96.62 72 ALA A O 1
ATOM 558 N N . LYS A 1 73 ? -13.201 -3.317 2.454 1.00 96.62 73 LYS A N 1
ATOM 559 C CA . LYS A 1 73 ? -13.930 -2.802 3.625 1.00 96.62 73 LYS A CA 1
ATOM 560 C C . LYS A 1 73 ? -14.322 -3.901 4.606 1.00 96.62 73 LYS A C 1
ATOM 562 O O . LYS A 1 73 ? -14.247 -3.670 5.810 1.00 96.62 73 LYS A O 1
ATOM 567 N N . ASP A 1 74 ? -14.687 -5.081 4.121 1.00 97.50 74 ASP A N 1
ATOM 568 C CA . ASP A 1 74 ? -15.041 -6.220 4.971 1.00 97.50 74 ASP A CA 1
ATOM 569 C C . ASP A 1 74 ? -13.830 -6.713 5.785 1.00 97.50 74 ASP A C 1
ATOM 571 O O . ASP A 1 74 ? -13.984 -7.156 6.923 1.00 97.50 74 ASP A O 1
ATOM 575 N N . VAL A 1 75 ? -12.619 -6.578 5.233 1.00 96.88 75 VAL A N 1
ATOM 576 C CA . VAL A 1 75 ? -11.359 -6.915 5.913 1.00 96.88 75 VAL A CA 1
ATOM 577 C C . VAL A 1 75 ? -10.864 -5.783 6.815 1.00 96.88 75 VAL A C 1
ATOM 579 O O . VAL A 1 75 ? -10.523 -6.011 7.975 1.00 96.88 75 VAL A O 1
ATOM 582 N N . CYS A 1 76 ? -10.800 -4.559 6.294 1.00 97.25 76 CYS A N 1
ATOM 583 C CA . CYS A 1 76 ? -10.129 -3.439 6.953 1.00 97.25 76 CYS A CA 1
ATOM 584 C C . CYS A 1 76 ? -11.033 -2.615 7.879 1.00 97.25 76 CYS A C 1
ATOM 586 O O . CYS A 1 76 ? -10.529 -1.836 8.695 1.00 97.25 76 CYS A O 1
ATOM 588 N N . GLY A 1 77 ? -12.357 -2.714 7.732 1.00 95.31 77 GLY A N 1
ATOM 589 C CA . GLY A 1 77 ? -13.291 -1.770 8.338 1.00 95.31 77 GLY A 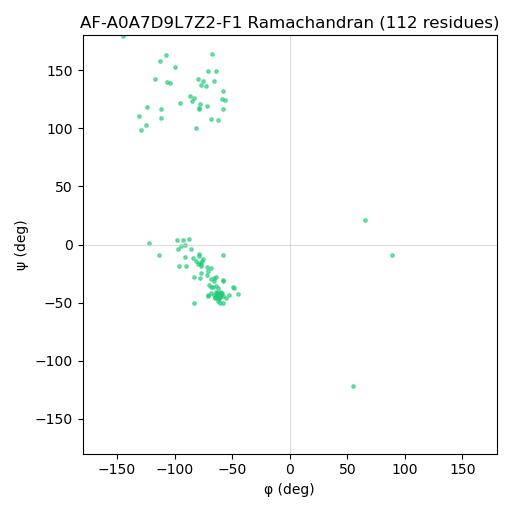CA 1
ATOM 590 C C . GLY A 1 77 ? -12.960 -0.330 7.932 1.00 95.31 77 GLY A C 1
ATOM 591 O O . GLY A 1 77 ? -12.911 -0.000 6.749 1.00 95.31 77 GLY A O 1
ATOM 592 N N . GLU A 1 78 ? -12.702 0.527 8.922 1.00 93.06 78 GLU A N 1
ATOM 593 C CA . GLU A 1 78 ? -12.342 1.940 8.719 1.00 93.06 78 GLU A CA 1
ATOM 594 C C . GLU A 1 78 ? -10.825 2.210 8.768 1.00 93.06 78 GLU A C 1
ATOM 596 O O . GLU A 1 78 ? -10.403 3.367 8.702 1.00 93.06 78 GLU A O 1
ATOM 601 N N . ASN A 1 79 ? -9.982 1.177 8.898 1.00 95.94 79 ASN A N 1
ATOM 602 C CA . ASN A 1 79 ? -8.531 1.357 8.937 1.00 95.94 79 ASN A CA 1
ATOM 603 C C . ASN A 1 79 ? -8.020 1.831 7.563 1.00 95.94 79 ASN A C 1
ATOM 605 O O . ASN A 1 79 ? -8.019 1.076 6.587 1.00 95.94 79 ASN A O 1
ATOM 609 N N . ARG A 1 80 ? -7.611 3.103 7.480 1.00 94.50 80 ARG A N 1
ATOM 610 C CA . ARG A 1 80 ? -7.270 3.762 6.209 1.00 94.50 80 ARG A CA 1
ATOM 611 C C . ARG A 1 80 ? -5.978 3.223 5.614 1.00 94.50 80 ARG A C 1
ATOM 613 O O . ARG A 1 80 ? -5.877 3.128 4.399 1.00 94.50 80 ARG A O 1
ATOM 620 N N . GLU A 1 81 ? -5.023 2.860 6.458 1.00 95.12 81 GLU A N 1
ATOM 621 C CA . GLU A 1 81 ? -3.737 2.286 6.079 1.00 95.12 81 GLU A CA 1
ATOM 622 C C . GLU A 1 81 ? -3.928 0.915 5.417 1.00 95.12 81 GLU A C 1
ATOM 624 O O . GLU A 1 81 ? -3.406 0.672 4.333 1.00 95.12 81 GLU A O 1
ATOM 629 N N . CYS A 1 82 ? -4.767 0.065 6.008 1.00 97.56 82 CYS A N 1
ATOM 630 C CA . CYS A 1 82 ? -5.168 -1.222 5.449 1.00 97.56 82 CYS A CA 1
ATOM 631 C C . CYS A 1 82 ? -5.883 -1.048 4.103 1.00 97.56 82 CYS A C 1
ATOM 633 O O . CYS A 1 82 ? -5.495 -1.674 3.118 1.00 97.56 82 CYS A O 1
ATOM 635 N N . LEU A 1 83 ? -6.886 -0.162 4.030 1.00 96.75 83 LEU A N 1
ATOM 636 C CA . LEU A 1 83 ? -7.616 0.102 2.783 1.00 96.75 83 LEU A CA 1
ATOM 637 C C . LEU A 1 83 ? -6.689 0.6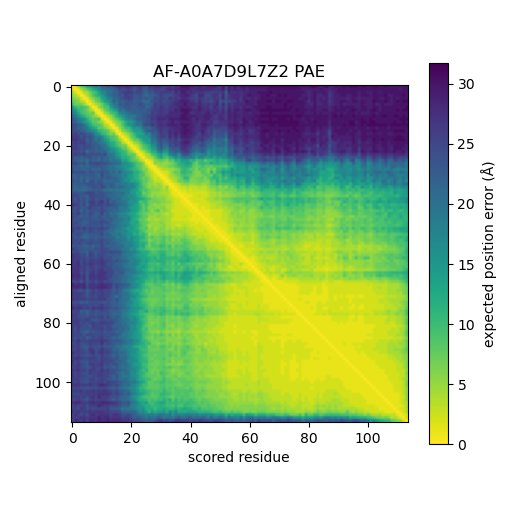16 1.677 1.00 96.75 83 LEU A C 1
ATOM 639 O O . LEU A 1 83 ? -6.799 0.173 0.535 1.00 96.75 83 LEU A O 1
ATOM 643 N N . PHE A 1 84 ? -5.771 1.522 2.016 1.00 96.12 84 PHE A N 1
ATOM 644 C CA . PHE A 1 84 ? -4.792 2.072 1.084 1.00 96.12 84 PHE A CA 1
ATOM 645 C C . PHE A 1 84 ? -3.869 0.987 0.536 1.00 96.12 84 PHE A C 1
ATOM 647 O O . PHE A 1 84 ? -3.736 0.870 -0.681 1.00 96.12 84 PHE A O 1
ATOM 654 N N . ASP A 1 85 ? -3.300 0.148 1.405 1.00 96.12 85 ASP A N 1
ATOM 655 C CA . ASP A 1 85 ? -2.400 -0.927 0.990 1.00 96.12 85 ASP A CA 1
ATOM 656 C C . ASP A 1 85 ? -3.103 -1.954 0.091 1.00 96.12 85 ASP A C 1
ATOM 658 O O . ASP A 1 85 ? -2.514 -2.407 -0.895 1.00 96.12 85 ASP A O 1
ATOM 662 N N . ILE A 1 86 ? -4.376 -2.284 0.348 1.00 96.62 86 ILE A N 1
ATOM 663 C CA . ILE A 1 86 ? -5.168 -3.124 -0.571 1.00 96.62 86 ILE A CA 1
ATOM 664 C C . ILE A 1 86 ? -5.366 -2.417 -1.911 1.00 96.62 86 ILE A C 1
ATOM 666 O O . ILE A 1 86 ? -5.177 -3.041 -2.956 1.00 96.62 86 ILE A O 1
ATOM 670 N N . ALA A 1 87 ? -5.717 -1.131 -1.896 1.00 94.88 87 ALA A N 1
ATOM 671 C CA . ALA A 1 87 ? -6.028 -0.376 -3.103 1.00 94.88 87 ALA A CA 1
ATOM 672 C C . ALA A 1 87 ? -4.812 -0.218 -4.033 1.00 94.88 87 ALA A C 1
ATOM 674 O O . ALA A 1 87 ? -4.929 -0.448 -5.235 1.00 94.88 87 ALA A O 1
ATOM 675 N N . VAL A 1 88 ? -3.634 0.117 -3.492 1.00 92.94 88 VAL A N 1
ATOM 676 C CA . VAL A 1 88 ? -2.411 0.327 -4.294 1.00 92.94 88 VAL A CA 1
ATOM 677 C C . VAL A 1 88 ? -1.747 -0.977 -4.733 1.00 92.94 88 VAL A C 1
ATOM 679 O O . VAL A 1 88 ? -1.086 -1.009 -5.769 1.00 92.94 88 VAL A O 1
ATOM 682 N N . THR A 1 89 ? -1.896 -2.062 -3.964 1.00 93.62 89 THR A N 1
ATOM 683 C CA . THR A 1 89 ? -1.271 -3.353 -4.306 1.00 93.62 89 THR A CA 1
ATOM 684 C C . THR A 1 89 ? -2.198 -4.311 -5.045 1.00 93.62 89 THR A C 1
ATOM 686 O O . THR A 1 89 ? -1.715 -5.275 -5.646 1.00 93.62 89 THR A O 1
ATOM 689 N N . GLY A 1 90 ? -3.513 -4.087 -4.975 1.00 94.12 90 GLY A N 1
ATOM 690 C CA . GLY A 1 90 ? -4.538 -5.007 -5.466 1.00 94.12 90 GLY A CA 1
ATOM 691 C C . GLY A 1 90 ? -4.580 -6.336 -4.705 1.00 94.12 90 GLY A C 1
ATOM 692 O O . GLY A 1 90 ? -5.023 -7.340 -5.260 1.00 94.12 90 GLY A O 1
ATOM 693 N N . LYS A 1 91 ? -4.054 -6.393 -3.472 1.00 96.00 91 LYS A N 1
ATOM 694 C CA . LYS A 1 91 ? -3.896 -7.638 -2.705 1.00 96.00 91 LYS A CA 1
ATOM 695 C C . LYS A 1 91 ? -4.432 -7.504 -1.283 1.00 96.00 91 LYS A C 1
ATOM 697 O O . LYS A 1 91 ? -3.781 -6.909 -0.428 1.00 96.00 91 LYS A O 1
ATOM 702 N N . THR A 1 92 ? -5.535 -8.195 -1.002 1.00 96.38 92 THR A N 1
ATOM 703 C CA . THR A 1 92 ? -6.182 -8.250 0.321 1.00 96.38 92 THR A CA 1
ATOM 704 C C . THR A 1 92 ? -5.209 -8.649 1.439 1.00 96.38 92 THR A C 1
ATOM 706 O O . THR A 1 92 ? -5.122 -7.976 2.461 1.00 96.38 92 THR A O 1
ATOM 709 N N . ARG A 1 93 ? -4.361 -9.659 1.193 1.00 97.62 93 ARG A N 1
ATOM 710 C CA . ARG A 1 93 ? -3.356 -10.147 2.159 1.00 97.62 93 ARG A CA 1
ATOM 711 C C . ARG A 1 93 ? -2.359 -9.076 2.625 1.00 97.62 93 ARG A C 1
ATOM 713 O O . ARG A 1 93 ? -1.843 -9.170 3.735 1.00 97.62 93 ARG A O 1
ATOM 720 N N . VAL A 1 94 ? -2.026 -8.100 1.777 1.00 97.88 94 VAL A N 1
ATOM 721 C CA . VAL A 1 94 ? -1.102 -7.024 2.176 1.00 97.88 94 VAL A CA 1
ATOM 722 C C . VAL A 1 94 ? -1.793 -6.110 3.186 1.00 97.88 94 VAL A C 1
ATOM 724 O O . VAL A 1 94 ? -1.219 -5.839 4.234 1.00 97.88 94 VAL A O 1
ATOM 727 N N . GLY A 1 95 ? -3.051 -5.739 2.929 1.00 97.31 95 GLY A N 1
ATOM 728 C CA . GLY A 1 95 ? -3.862 -4.987 3.887 1.00 97.31 95 GLY A CA 1
ATOM 729 C C . GLY A 1 95 ? -4.078 -5.722 5.207 1.00 97.31 95 GLY A C 1
ATOM 730 O O . GLY A 1 95 ? -3.932 -5.116 6.263 1.00 97.31 95 GLY A O 1
ATOM 731 N N . GLU A 1 96 ? -4.353 -7.030 5.172 1.00 98.00 96 GLU A N 1
ATOM 732 C CA . GLU A 1 96 ? -4.480 -7.854 6.387 1.00 98.00 96 GLU A CA 1
ATOM 733 C C . GLU A 1 96 ? -3.229 -7.766 7.271 1.00 98.00 96 GLU A C 1
ATOM 735 O O . GLU A 1 96 ? -3.334 -7.549 8.478 1.00 98.00 96 GLU A O 1
ATOM 740 N N . ALA A 1 97 ? -2.040 -7.872 6.670 1.00 98.25 97 ALA A N 1
ATOM 741 C CA . ALA A 1 97 ? -0.776 -7.747 7.394 1.00 98.25 97 ALA A CA 1
ATOM 742 C C . ALA A 1 97 ? -0.582 -6.338 7.986 1.00 98.25 97 ALA A C 1
ATOM 744 O O . ALA A 1 97 ? -0.056 -6.186 9.095 1.00 98.25 97 ALA A O 1
ATOM 745 N N . THR A 1 98 ? -1.034 -5.300 7.278 1.00 97.94 98 THR A N 1
ATOM 746 C CA . THR A 1 98 ? -1.039 -3.919 7.779 1.00 97.94 98 THR A CA 1
ATOM 747 C C . THR A 1 98 ? -1.991 -3.756 8.962 1.00 97.94 98 THR A C 1
ATOM 749 O O . THR A 1 98 ? -1.615 -3.158 9.972 1.00 97.94 98 THR A O 1
ATOM 752 N N . LEU A 1 99 ? -3.189 -4.340 8.893 1.00 98.00 99 LEU A N 1
ATOM 753 C CA . LEU A 1 99 ? -4.162 -4.320 9.984 1.00 98.00 99 LEU A CA 1
ATOM 754 C C . LEU A 1 99 ? -3.636 -5.044 11.231 1.00 98.00 99 LEU A C 1
ATOM 756 O O . LEU A 1 99 ? -3.760 -4.528 12.343 1.00 98.00 99 LEU A O 1
ATOM 760 N N . GLU A 1 100 ? -3.014 -6.212 11.056 1.00 97.88 100 GLU A N 1
ATOM 761 C CA . GLU A 1 100 ? -2.360 -6.955 12.138 1.00 97.88 100 GLU A CA 1
ATOM 762 C C . GLU A 1 100 ? -1.270 -6.104 12.803 1.00 97.88 100 GLU A C 1
ATOM 764 O O . GLU A 1 100 ? -1.299 -5.888 14.018 1.00 97.88 100 GLU A O 1
ATOM 769 N N . SER A 1 101 ? -0.383 -5.515 11.998 1.00 97.62 101 SER A N 1
ATOM 770 C CA . SER A 1 101 ? 0.684 -4.630 12.477 1.00 97.62 101 SER A CA 1
ATOM 771 C C . SER A 1 101 ? 0.136 -3.416 13.234 1.00 97.62 101 SER A C 1
ATOM 773 O O . SER A 1 101 ? 0.659 -3.043 14.287 1.00 97.62 101 SER A O 1
ATOM 775 N N . PHE A 1 102 ? -0.941 -2.801 12.737 1.00 96.31 102 PHE A N 1
ATOM 776 C CA . PHE A 1 102 ? -1.594 -1.676 13.401 1.00 96.31 102 PHE A CA 1
ATOM 777 C C . PHE A 1 102 ? -2.147 -2.079 14.773 1.00 96.31 102 PHE A C 1
ATOM 779 O O . PHE A 1 102 ? -1.914 -1.386 15.768 1.00 96.31 102 PHE A O 1
ATOM 786 N N . ASN A 1 103 ? -2.828 -3.223 14.853 1.00 96.44 103 ASN A N 1
ATOM 787 C CA . ASN A 1 103 ? -3.380 -3.737 16.103 1.00 96.44 103 ASN A CA 1
ATOM 788 C C . ASN A 1 103 ? -2.283 -4.052 17.1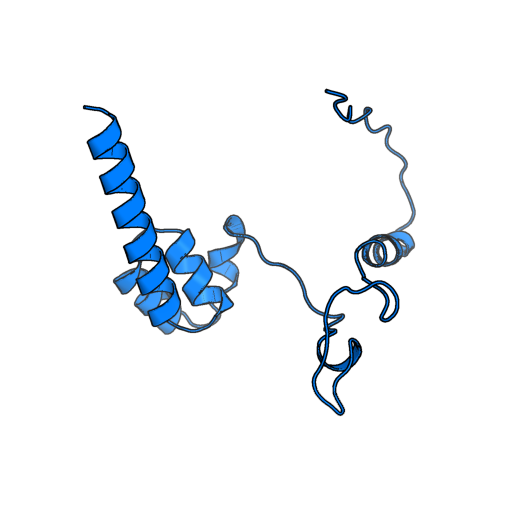28 1.00 96.44 103 ASN A C 1
ATOM 790 O O . ASN A 1 103 ? -2.420 -3.692 18.301 1.00 96.44 103 ASN A O 1
ATOM 794 N N . GLU A 1 104 ? -1.170 -4.652 16.702 1.00 96.62 104 GLU A N 1
ATOM 795 C CA . GLU A 1 104 ? -0.017 -4.878 17.576 1.00 96.62 104 GLU A CA 1
ATOM 796 C C . GLU A 1 104 ? 0.547 -3.572 18.143 1.00 96.62 104 GLU A C 1
ATOM 798 O O . GLU A 1 104 ? 0.850 -3.484 19.336 1.00 96.62 104 GLU A O 1
ATOM 803 N N . LEU A 1 105 ? 0.690 -2.539 17.309 1.00 96.12 105 LEU A N 1
ATOM 804 C CA . LEU A 1 105 ? 1.187 -1.239 17.753 1.00 96.12 105 LEU A CA 1
ATOM 805 C C . LEU A 1 105 ? 0.245 -0.603 18.778 1.00 96.12 105 LEU A C 1
ATOM 807 O O . LEU A 1 105 ? 0.715 -0.102 19.800 1.00 96.12 105 LEU A O 1
ATOM 811 N N . GLN A 1 106 ? -1.071 -0.681 18.565 1.00 95.12 106 GLN A N 1
ATOM 812 C CA . GLN A 1 106 ? -2.055 -0.198 19.538 1.00 95.12 106 GLN A CA 1
ATOM 813 C C . GLN A 1 106 ? -1.956 -0.948 20.869 1.00 95.12 106 GLN A C 1
ATOM 815 O O . GLN A 1 106 ? -1.957 -0.323 21.930 1.00 95.12 106 GLN A O 1
ATOM 820 N N . GLN A 1 107 ? -1.797 -2.274 20.840 1.00 95.94 107 GLN A N 1
ATOM 821 C CA . GLN A 1 107 ? -1.586 -3.065 22.055 1.00 95.94 107 GLN A CA 1
ATOM 822 C C . GLN A 1 107 ? -0.314 -2.640 22.796 1.00 95.94 107 GLN A C 1
ATOM 824 O O . GLN A 1 107 ? -0.350 -2.428 24.007 1.00 95.94 107 GLN A O 1
ATOM 829 N N . ARG A 1 108 ? 0.801 -2.448 22.082 1.00 95.19 108 ARG A N 1
ATOM 830 C CA . ARG A 1 108 ? 2.066 -1.989 22.681 1.00 95.19 108 ARG A CA 1
ATOM 831 C C . ARG A 1 108 ? 1.922 -0.606 23.312 1.00 95.19 108 ARG A C 1
ATOM 833 O O . ARG A 1 108 ? 2.376 -0.405 24.436 1.00 95.19 108 ARG A O 1
ATOM 840 N N . ILE A 1 109 ? 1.253 0.322 22.628 1.00 95.81 109 ILE A N 1
ATOM 841 C CA . ILE A 1 109 ? 0.978 1.669 23.144 1.00 95.81 109 ILE A CA 1
ATOM 842 C C . ILE A 1 109 ? 0.128 1.592 24.414 1.00 95.81 109 ILE A C 1
ATOM 844 O O . ILE A 1 109 ? 0.457 2.236 25.409 1.00 95.81 109 ILE A O 1
ATOM 848 N N . ASN A 1 110 ? -0.934 0.790 24.412 1.00 95.38 110 ASN A N 1
ATOM 849 C CA . ASN A 1 110 ? -1.807 0.634 25.573 1.00 95.38 110 ASN A CA 1
ATOM 850 C C . ASN A 1 110 ? -1.062 0.016 26.764 1.00 95.38 110 ASN A C 1
ATOM 852 O O . ASN A 1 110 ? -1.196 0.506 27.882 1.00 95.38 110 ASN A O 1
ATOM 856 N N . ASN A 1 111 ? -0.206 -0.977 26.518 1.00 95.12 111 ASN A N 1
ATOM 857 C CA . ASN A 1 111 ? 0.619 -1.604 27.551 1.00 95.12 111 ASN A CA 1
ATOM 858 C C . ASN A 1 111 ? 1.708 -0.666 28.096 1.00 95.12 111 ASN A C 1
ATOM 860 O O . ASN A 1 111 ? 2.083 -0.787 29.254 1.00 95.12 111 ASN A O 1
ATOM 864 N N . SER A 1 112 ? 2.205 0.277 27.286 1.00 93.19 112 SER A N 1
ATOM 865 C CA . SER A 1 112 ? 3.201 1.277 27.710 1.00 93.19 112 SER A CA 1
ATOM 866 C C . SER A 1 112 ? 2.632 2.451 28.515 1.00 93.19 112 SER A C 1
ATOM 868 O O . SER A 1 112 ? 3.396 3.281 28.997 1.00 93.19 112 SER A O 1
ATOM 870 N N . LYS A 1 113 ? 1.300 2.557 28.620 1.00 87.12 113 LYS A N 1
ATOM 871 C CA . LYS A 1 113 ? 0.612 3.585 29.419 1.00 87.12 113 LYS A CA 1
ATOM 872 C C . LYS A 1 113 ? 0.327 3.136 30.863 1.00 87.12 113 LYS A C 1
ATOM 874 O O . LYS A 1 113 ? -0.269 3.913 31.608 1.00 87.12 113 LYS A O 1
ATOM 879 N N . LEU A 1 114 ? 0.715 1.908 31.223 1.00 56.44 114 LEU A N 1
ATOM 880 C CA . LEU A 1 114 ? 0.789 1.393 32.599 1.00 56.44 114 LEU A CA 1
ATOM 881 C C . LEU A 1 114 ? 2.083 1.851 33.280 1.00 56.44 114 LEU A C 1
ATOM 883 O O . LEU A 1 114 ? 2.021 2.094 34.504 1.00 56.44 114 LEU A O 1
#

pLDDT: mean 79.49, std 21.06, range [34.0, 98.25]

Radius of gyration: 20.64 Å; Cα contacts (8 Å, |Δi|>4): 58; chains: 1; bounding box: 43×46×52 Å

Solvent-accessible surface area (backbone atoms only — not comparable to full-atom values): 7489 Å² total; per-residue (Å²): 140,84,81,88,79,87,78,85,88,75,92,71,95,70,69,85,80,59,71,69,70,70,69,61,82,80,65,76,51,76,93,73,50,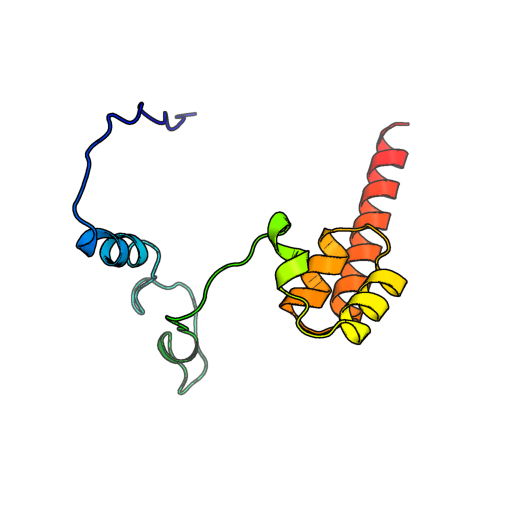90,77,82,66,60,94,95,50,50,65,75,75,73,62,63,92,82,71,70,90,83,53,77,90,50,37,77,78,54,51,88,43,72,67,61,46,48,54,42,35,74,75,37,61,84,43,58,68,16,41,29,42,21,42,79,66,75,32,64,70,56,12,51,53,45,46,52,53,51,51,52,50,52,52,50,54,60,63,71,73,112

Sequence (114 aa):
MTGCRCGSAKGLTLPITLSVQLMLAGIVERNKTLFTYRIGESYDSFLDLDFTPVFLDETASLFSNSTFEQEAKDVCGENRECLFDIAVTGKTRVGEATLESFNELQQRINNSKL

Foldseek 3Di:
DDDDDDDDDDDDDDDPVCPPVVLPPPDADQVRDPDDDDVPDGPVNPDDPPDDDDDLVCLVVLDPDPVQLVVQCVQQVPPSQLSNQCSVVVDNVRSNVVSVVVVVVVVVVVVVVD

Mean predicted aligned error: 12.84 Å

Organism: Paramuricea clavata (NCBI:txid317549)

InterPro domains:
  IPR051495 Epithelial Barrier and Cell Signaling Protein [PTHR13802] (31-111)
  IPR056619 Mucin-4-like, C8-3 domain [PF23263] (63-109)

Secondary structure (DSSP, 8-state):
--PPPPPPPPP----GGGGSGGGGTTPPPTTT------TT--GGGT--SS-----GGGHHHH---HHHHHHHHHHHTT-HHHHHHHHHH--HHHHHHHHHHHHHHHHHHHHTT-